Protein AF-A0A2W4IGY0-F1 (afdb_monomer_lite)

Secondary structure (DSSP, 8-state):
---TTEEEE--SS---TTS-EEEEE--TTTHHHHHHHHHHHHHHTT-EEEEE-SHHHHHHHTSTTS-TTTTT--EEEE--GGGHHHHHHHHHHH-SS-EEEEE-

Foldseek 3Di:
DDDPPKDKDALPDDQPPVDKKKFKFADPVCLVVVCVVVVVLCVVVVWIKMFRPDPVRLCVLCDPPDDPVSHRGGMMTRDDNVCVVVSVVVCVVVDDRIDMDMDD

Radius of gyration: 13.11 Å; ch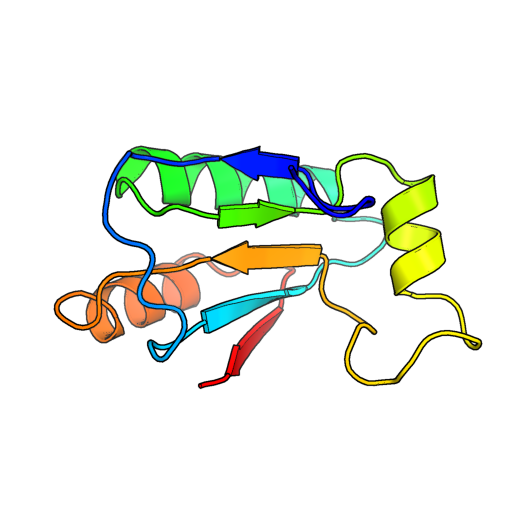ains: 1; bounding box: 34×24×32 Å

Sequence (104 aa):
MGKFPWTYIDFGEEKDISGWKIHISATLDNHIEVLKKVSKFAFENEISFKFASNLNNYVHLNSKNINRASSGKYIVMYPKQKVFDDIIEKLYFKRIGWSIYIVR

Structure (mmCIF, N/CA/C/O backbone):
data_AF-A0A2W4IGY0-F1
#
_entry.id   AF-A0A2W4IGY0-F1
#
loop_
_atom_site.group_PDB
_atom_site.id
_atom_site.type_symbol
_atom_site.label_atom_id
_atom_site.label_alt_id
_atom_site.label_comp_id
_atom_site.label_asym_id
_atom_site.label_entity_id
_atom_site.label_seq_id
_atom_site.pdbx_PDB_ins_code
_atom_site.Cartn_x
_atom_site.Cartn_y
_atom_site.Cartn_z
_atom_site.occupancy
_atom_site.B_iso_or_equiv
_atom_site.auth_seq_id
_atom_site.auth_comp_id
_atom_site.auth_asym_id
_atom_site.auth_atom_id
_atom_site.pdbx_PDB_model_num
ATOM 1 N N . MET A 1 1 ? 8.997 13.863 8.580 1.00 40.22 1 MET A N 1
ATOM 2 C CA . MET A 1 1 ? 10.120 13.777 7.614 1.00 40.22 1 MET A CA 1
ATOM 3 C C . MET A 1 1 ? 10.083 12.403 6.938 1.00 40.22 1 MET A C 1
ATOM 5 O O . MET A 1 1 ? 10.478 11.415 7.550 1.00 40.22 1 MET A O 1
ATOM 9 N N . GLY A 1 2 ? 9.508 12.283 5.738 1.00 49.28 2 GLY A N 1
ATOM 10 C CA . GLY A 1 2 ? 9.443 10.994 5.036 1.00 49.28 2 GLY A CA 1
ATOM 11 C C . GLY A 1 2 ? 10.837 10.581 4.569 1.00 49.28 2 GLY A C 1
ATOM 12 O O . GLY A 1 2 ? 11.432 11.280 3.756 1.00 49.28 2 GLY A O 1
ATOM 13 N N . LYS A 1 3 ? 11.384 9.473 5.089 1.00 55.00 3 LYS A N 1
ATOM 14 C CA . LYS A 1 3 ? 12.625 8.897 4.551 1.00 55.00 3 LYS A CA 1
ATOM 15 C C . LYS A 1 3 ? 12.354 8.495 3.098 1.00 55.00 3 LYS A C 1
ATOM 17 O O . LYS A 1 3 ? 11.580 7.564 2.852 1.00 55.00 3 LYS A O 1
ATOM 22 N N . PHE A 1 4 ? 12.951 9.232 2.163 1.00 56.41 4 PHE A N 1
ATOM 23 C CA . PHE A 1 4 ? 13.034 8.877 0.747 1.00 56.41 4 PHE A CA 1
ATOM 24 C C . PHE A 1 4 ? 13.364 7.375 0.628 1.00 56.41 4 PHE A C 1
ATOM 26 O O . PHE A 1 4 ? 14.217 6.898 1.382 1.00 56.41 4 PHE A O 1
ATOM 33 N N . PRO A 1 5 ? 12.672 6.592 -0.221 1.00 73.75 5 PRO A N 1
ATOM 34 C CA . PRO A 1 5 ? 11.863 7.005 -1.374 1.00 73.75 5 PRO A CA 1
ATOM 35 C C . PRO A 1 5 ? 10.331 7.036 -1.164 1.00 73.75 5 PRO A C 1
ATOM 37 O O . PRO A 1 5 ? 9.574 7.017 -2.137 1.00 73.75 5 PRO A O 1
ATOM 40 N N . TRP A 1 6 ? 9.848 7.018 0.080 1.00 81.81 6 TRP A N 1
ATOM 41 C CA . TRP A 1 6 ? 8.423 6.811 0.363 1.00 81.81 6 TRP A CA 1
ATOM 42 C C . TRP A 1 6 ? 7.606 8.106 0.356 1.00 81.81 6 TRP A C 1
ATOM 44 O O . TRP A 1 6 ? 7.909 9.037 1.105 1.00 81.81 6 TRP A O 1
ATOM 54 N N . THR A 1 7 ? 6.509 8.112 -0.401 1.00 88.56 7 THR A N 1
ATOM 55 C CA . THR A 1 7 ? 5.413 9.080 -0.247 1.00 88.56 7 THR A CA 1
ATOM 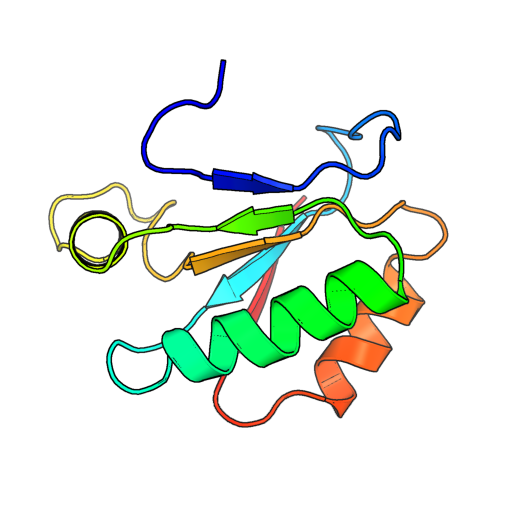56 C C . THR A 1 7 ? 4.396 8.528 0.741 1.00 88.56 7 THR A C 1
ATOM 58 O O . THR A 1 7 ? 4.071 7.343 0.691 1.00 88.56 7 THR A O 1
ATOM 61 N N . TYR A 1 8 ? 3.910 9.380 1.643 1.00 89.19 8 TYR A N 1
ATOM 62 C CA . TYR A 1 8 ? 2.981 9.019 2.711 1.00 89.19 8 TYR A CA 1
ATOM 63 C C . TYR A 1 8 ? 1.644 9.723 2.498 1.00 89.19 8 TYR A C 1
ATOM 65 O O . TYR A 1 8 ? 1.627 10.927 2.254 1.00 89.19 8 TYR A O 1
ATOM 73 N N . ILE A 1 9 ? 0.557 8.968 2.627 1.00 91.38 9 ILE A N 1
ATOM 74 C CA . ILE A 1 9 ? -0.806 9.482 2.758 1.00 91.38 9 ILE A CA 1
ATOM 75 C C . ILE A 1 9 ? -1.264 9.136 4.169 1.00 91.38 9 ILE A C 1
ATOM 77 O O . ILE A 1 9 ? -1.162 7.977 4.588 1.00 91.38 9 ILE A O 1
ATOM 81 N N . ASP A 1 10 ? -1.701 10.152 4.904 1.00 89.12 10 ASP A N 1
ATOM 82 C CA . ASP A 1 10 ? -2.075 10.027 6.304 1.00 89.12 10 ASP A CA 1
ATOM 83 C C . ASP A 1 10 ? -3.481 10.577 6.534 1.00 89.12 10 ASP A C 1
ATOM 85 O O . ASP A 1 10 ? -3.772 11.701 6.129 1.00 89.12 10 ASP A O 1
ATOM 89 N N . PHE A 1 11 ? -4.333 9.781 7.175 1.00 87.31 11 PHE A N 1
ATOM 90 C CA . PHE A 1 11 ? -5.692 10.159 7.569 1.00 87.31 11 PHE A CA 1
ATOM 91 C C . PHE A 1 11 ? -5.773 10.616 9.033 1.00 87.31 11 PHE A C 1
ATOM 93 O O . PHE A 1 11 ? -6.861 10.763 9.575 1.00 87.31 11 PHE A O 1
ATOM 100 N N . GLY A 1 12 ? -4.628 10.883 9.673 1.00 72.69 12 GLY A N 1
ATOM 101 C CA . GLY A 1 12 ? -4.578 11.576 10.963 1.00 72.69 12 GLY A CA 1
ATOM 102 C C . GLY A 1 12 ? -4.814 10.688 12.183 1.00 72.69 12 GLY A C 1
ATOM 103 O O . GLY A 1 12 ? -4.983 11.210 13.281 1.00 72.69 12 GLY A O 1
ATOM 104 N N . GLU A 1 13 ? -4.794 9.366 12.020 1.00 62.78 13 GLU A N 1
ATOM 105 C CA . GLU A 1 13 ? -4.835 8.448 13.155 1.00 62.78 13 GLU A CA 1
ATOM 106 C C . GLU A 1 13 ? -3.443 8.003 13.588 1.00 62.78 13 GLU A C 1
ATOM 108 O O . GLU A 1 13 ? -2.516 7.894 12.780 1.00 62.78 13 GLU A O 1
ATOM 113 N N . GLU A 1 14 ? -3.306 7.738 14.890 1.00 61.69 14 GLU A N 1
ATOM 114 C CA . GLU A 1 14 ? -2.060 7.280 15.483 1.00 61.69 14 GLU A CA 1
ATOM 115 C C . GLU A 1 14 ? -1.632 5.980 14.799 1.00 61.69 14 GLU A C 1
ATOM 117 O O . GLU A 1 14 ? -2.259 4.923 14.907 1.00 61.69 14 GLU A O 1
ATOM 122 N N . LYS A 1 15 ? -0.574 6.093 14.000 1.00 62.19 15 LYS A N 1
ATOM 123 C CA . LYS A 1 15 ? -0.042 4.994 13.215 1.00 62.19 15 LYS A CA 1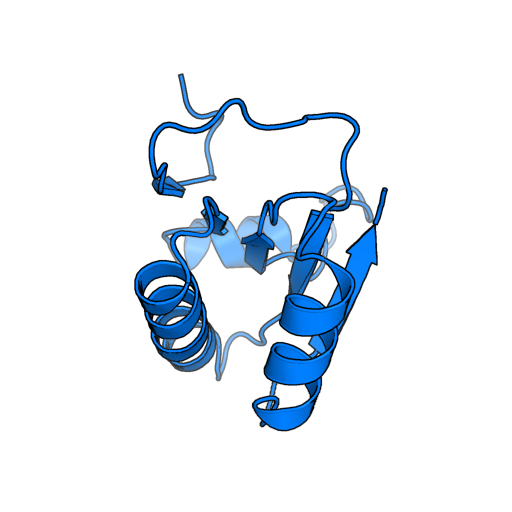
ATOM 124 C C . LYS A 1 15 ? 0.546 3.986 14.189 1.00 62.19 15 LYS A C 1
ATOM 126 O O . LYS A 1 15 ? 1.668 4.180 14.649 1.00 62.19 15 LYS A O 1
ATOM 131 N N . ASP A 1 16 ? -0.199 2.928 14.500 1.00 64.19 16 ASP A N 1
ATOM 132 C CA . ASP A 1 16 ? 0.303 1.858 15.357 1.00 64.19 16 ASP A CA 1
ATOM 133 C C . ASP A 1 16 ? 1.472 1.167 14.645 1.00 64.19 16 ASP A C 1
ATOM 135 O O . ASP A 1 16 ? 1.320 0.317 13.765 1.00 64.19 16 ASP A O 1
ATOM 139 N N . ILE A 1 17 ? 2.680 1.599 14.997 1.00 63.84 17 ILE A N 1
ATOM 140 C CA . ILE A 1 17 ? 3.930 1.148 14.389 1.00 63.84 17 ILE A CA 1
ATOM 141 C C . ILE A 1 17 ? 4.174 -0.340 14.711 1.00 63.84 17 ILE A C 1
ATOM 143 O O . ILE A 1 17 ? 4.879 -1.021 13.954 1.00 63.84 17 ILE A O 1
ATOM 147 N N . SER A 1 18 ? 3.562 -0.836 15.792 1.00 67.69 18 SER A N 1
ATOM 148 C CA . SER A 1 18 ? 3.537 -2.233 16.245 1.00 67.69 18 SER A CA 1
ATOM 149 C C . SER A 1 18 ? 2.361 -3.054 15.699 1.00 67.69 18 SER A C 1
ATOM 151 O O . SER A 1 18 ? 2.334 -4.274 15.883 1.00 67.69 18 SER A O 1
ATOM 153 N N . GLY A 1 19 ? 1.413 -2.410 15.018 1.00 75.56 19 GLY A N 1
ATOM 154 C CA . GLY A 1 19 ? 0.266 -3.053 14.392 1.00 75.56 19 GLY A CA 1
ATOM 155 C C . GLY A 1 19 ? 0.613 -3.766 13.084 1.00 75.56 19 GLY A C 1
ATOM 156 O O . GLY A 1 19 ? 1.704 -3.619 12.520 1.00 75.56 19 GLY A O 1
ATOM 157 N N . TRP A 1 20 ? -0.352 -4.536 12.577 1.00 83.94 20 TRP A N 1
ATOM 158 C CA . TRP A 1 20 ? -0.213 -5.241 11.306 1.00 83.94 20 TRP A CA 1
ATOM 159 C C . TRP A 1 20 ? -0.006 -4.283 10.130 1.00 83.94 20 TRP A C 1
ATOM 161 O O . TRP A 1 20 ? -0.681 -3.264 9.981 1.00 83.94 20 TRP A O 1
ATOM 171 N N . LYS A 1 21 ? 0.907 -4.664 9.240 1.00 87.81 21 LYS A N 1
ATOM 172 C CA . LYS A 1 21 ? 1.231 -3.960 8.001 1.00 87.81 21 LYS A CA 1
ATOM 173 C C . LYS A 1 21 ? 0.867 -4.845 6.823 1.00 87.81 21 LYS A C 1
ATOM 175 O O . LYS A 1 21 ? 1.248 -6.016 6.757 1.00 87.81 21 LYS A O 1
ATOM 180 N N . ILE A 1 22 ? 0.173 -4.259 5.856 1.00 90.00 22 ILE A N 1
ATOM 181 C CA . ILE A 1 22 ? -0.170 -4.947 4.613 1.00 90.00 22 ILE A CA 1
ATOM 182 C C . ILE A 1 22 ? 0.789 -4.464 3.538 1.00 90.00 22 ILE A C 1
ATOM 184 O O . ILE A 1 22 ? 0.770 -3.295 3.152 1.00 90.00 22 ILE A O 1
ATOM 188 N N . HIS A 1 23 ? 1.639 -5.361 3.057 1.00 88.81 23 HIS A N 1
ATOM 189 C CA . HIS A 1 23 ? 2.520 -5.113 1.929 1.00 88.81 23 HIS A CA 1
ATOM 190 C C . HIS A 1 23 ? 1.825 -5.522 0.640 1.00 88.81 23 HIS A C 1
ATOM 192 O O . HIS A 1 23 ? 1.373 -6.658 0.495 1.00 88.81 23 HIS A O 1
ATOM 198 N N . ILE A 1 24 ? 1.789 -4.603 -0.315 1.00 88.00 24 ILE A N 1
ATOM 199 C CA . ILE A 1 24 ? 1.277 -4.866 -1.652 1.00 88.00 24 ILE A CA 1
ATOM 200 C C . ILE A 1 24 ? 2.435 -4.742 -2.631 1.00 88.00 24 ILE A C 1
ATOM 202 O O . ILE A 1 24 ? 3.199 -3.767 -2.628 1.00 88.00 24 ILE A O 1
ATOM 206 N N . SER A 1 25 ? 2.563 -5.780 -3.444 1.00 84.00 25 SER A N 1
ATOM 207 C CA . SER A 1 25 ? 3.547 -5.878 -4.512 1.00 84.00 25 SER A CA 1
ATOM 208 C C . SER A 1 25 ? 2.909 -5.583 -5.862 1.00 84.00 25 SER A C 1
ATOM 210 O O . SER A 1 25 ? 1.706 -5.743 -6.054 1.00 84.00 25 SER A O 1
ATOM 212 N N . ALA A 1 26 ? 3.741 -5.150 -6.794 1.00 80.81 26 ALA A N 1
ATOM 213 C CA . ALA A 1 26 ? 3.395 -4.936 -8.189 1.00 80.81 26 ALA A CA 1
ATOM 214 C C . ALA A 1 26 ? 4.560 -5.421 -9.053 1.00 80.81 26 ALA A C 1
ATOM 216 O O . ALA A 1 26 ? 5.659 -5.612 -8.524 1.00 80.81 26 ALA A O 1
ATOM 217 N N . THR A 1 27 ? 4.33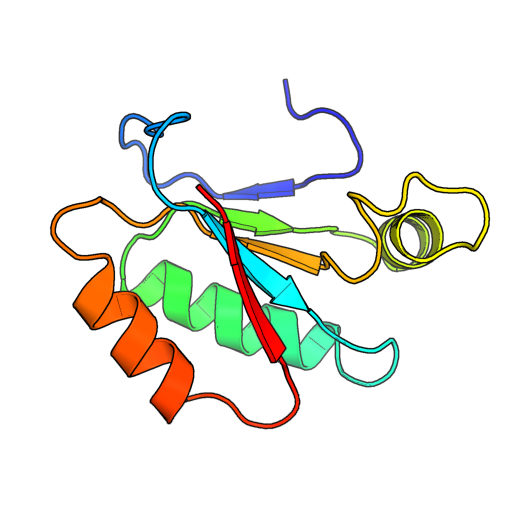7 -5.575 -10.353 1.00 78.50 27 THR A N 1
ATOM 218 C CA . THR A 1 27 ? 5.375 -5.680 -11.386 1.00 78.50 27 THR A CA 1
ATOM 219 C C . THR A 1 27 ? 5.596 -4.315 -12.047 1.00 78.50 27 THR A C 1
ATOM 221 O O . THR A 1 27 ? 4.790 -3.395 -11.884 1.00 78.50 27 THR A O 1
ATOM 224 N N . LEU A 1 28 ? 6.669 -4.173 -12.835 1.00 76.19 28 LEU A N 1
ATOM 225 C CA . LEU A 1 28 ? 6.885 -2.972 -13.656 1.00 76.19 28 LEU A CA 1
ATOM 226 C C . LEU A 1 28 ? 5.729 -2.723 -14.632 1.00 76.19 28 LEU A C 1
ATOM 228 O O . LEU A 1 28 ? 5.391 -1.572 -14.880 1.00 76.19 28 LEU A O 1
ATOM 232 N N . ASP A 1 29 ? 5.076 -3.771 -15.122 1.00 79.38 29 ASP A N 1
ATOM 233 C CA . ASP A 1 29 ? 4.009 -3.626 -16.114 1.00 79.38 29 ASP A CA 1
ATOM 234 C C . ASP A 1 29 ? 2.699 -3.127 -15.494 1.00 79.38 29 ASP A C 1
ATOM 236 O O . ASP A 1 29 ? 1.928 -2.433 -16.151 1.00 79.38 29 ASP A O 1
ATOM 240 N N . ASN A 1 30 ? 2.446 -3.439 -14.216 1.00 82.31 30 ASN A N 1
ATOM 241 C CA . ASN A 1 30 ? 1.156 -3.156 -13.582 1.00 82.31 30 ASN A CA 1
ATOM 242 C C . ASN A 1 30 ? 1.201 -2.163 -12.413 1.00 82.31 30 ASN A C 1
ATOM 244 O O . ASN A 1 30 ? 0.143 -1.803 -11.899 1.00 82.31 30 ASN A O 1
ATOM 248 N N . HIS A 1 31 ? 2.374 -1.669 -12.000 1.00 82.56 31 HIS A N 1
ATOM 249 C CA . HIS A 1 31 ? 2.514 -0.788 -10.831 1.00 82.56 31 HIS A CA 1
ATOM 250 C C . HIS A 1 31 ? 1.577 0.431 -10.836 1.00 82.56 31 HIS A C 1
ATOM 252 O O . HIS A 1 31 ? 0.982 0.743 -9.808 1.00 82.56 31 HIS A O 1
ATOM 258 N N . ILE A 1 32 ? 1.360 1.087 -11.980 1.00 85.88 32 ILE A N 1
ATOM 259 C CA . ILE A 1 32 ? 0.441 2.238 -12.067 1.00 85.88 32 ILE A CA 1
ATOM 260 C C . ILE A 1 32 ? -1.003 1.815 -11.773 1.00 85.88 32 ILE A C 1
ATOM 262 O O . ILE A 1 32 ? -1.713 2.491 -11.025 1.00 85.88 32 ILE A O 1
ATOM 266 N N . GLU A 1 33 ? -1.451 0.701 -12.352 1.00 87.81 33 GLU A N 1
ATOM 267 C CA . GLU A 1 33 ? -2.787 0.158 -12.103 1.00 87.81 33 GLU A CA 1
ATOM 268 C C . GLU A 1 33 ? -2.930 -0.291 -10.645 1.00 87.81 33 GLU A C 1
ATOM 270 O O . GLU A 1 33 ? -3.952 -0.009 -10.007 1.00 87.81 33 GLU A O 1
ATOM 275 N N . VAL A 1 34 ? -1.874 -0.910 -10.100 1.00 88.38 34 VAL A N 1
ATOM 276 C CA . VAL A 1 34 ? -1.814 -1.317 -8.699 1.00 88.38 34 VAL A CA 1
ATOM 277 C C . VAL A 1 34 ? -2.028 -0.114 -7.788 1.00 88.38 34 VAL A C 1
ATOM 279 O O . VAL A 1 34 ? -2.930 -0.115 -6.949 1.00 88.38 34 VAL A O 1
ATOM 282 N N . LEU A 1 35 ? -1.256 0.954 -8.000 1.00 89.94 35 LEU A N 1
ATOM 283 C CA . LEU A 1 35 ? -1.355 2.174 -7.207 1.00 89.94 35 LEU A CA 1
ATOM 284 C C . LEU A 1 35 ? -2.745 2.793 -7.288 1.00 89.94 35 LEU A C 1
ATOM 286 O O . LEU A 1 35 ? -3.298 3.152 -6.252 1.00 89.94 35 LEU A O 1
ATOM 290 N N . LYS A 1 36 ? -3.336 2.887 -8.484 1.00 91.69 36 LYS A N 1
ATOM 291 C CA . LYS A 1 36 ? -4.678 3.463 -8.672 1.00 91.69 36 LYS A CA 1
ATOM 292 C C . LYS A 1 36 ? -5.738 2.721 -7.863 1.00 91.69 36 LYS A C 1
ATOM 294 O O . LYS A 1 36 ? -6.491 3.347 -7.122 1.00 91.69 36 LYS A O 1
ATOM 299 N N . LYS A 1 37 ? -5.803 1.394 -7.974 1.00 92.25 37 LYS A N 1
ATOM 300 C CA . LYS A 1 37 ? -6.839 0.620 -7.274 1.00 92.25 37 LYS A CA 1
ATOM 301 C C . LYS A 1 37 ? -6.584 0.569 -5.760 1.00 92.25 37 LYS A C 1
ATOM 303 O O . LYS A 1 37 ? -7.536 0.697 -4.996 1.00 92.25 37 LYS A O 1
ATOM 308 N N . VAL A 1 38 ? -5.328 0.419 -5.320 1.00 91.62 38 VAL A N 1
ATOM 309 C CA . VAL A 1 38 ? -4.984 0.384 -3.885 1.00 91.62 38 VAL A CA 1
ATOM 310 C C . VAL A 1 38 ? -5.211 1.736 -3.225 1.00 91.62 38 VAL A C 1
ATOM 312 O O . VAL A 1 38 ? -5.806 1.784 -2.155 1.00 91.62 38 VAL A O 1
ATOM 315 N N . SER A 1 39 ? -4.781 2.834 -3.854 1.00 93.25 39 SER A N 1
ATOM 316 C CA . SER A 1 39 ? -5.024 4.177 -3.318 1.00 93.25 39 SER A CA 1
ATOM 317 C C . SER A 1 39 ? -6.517 4.460 -3.216 1.00 93.25 39 SER A C 1
ATOM 319 O O . SER A 1 39 ? -6.964 4.862 -2.150 1.00 93.25 39 SER A O 1
ATOM 321 N N . LYS A 1 40 ? -7.308 4.160 -4.258 1.00 94.44 40 LYS A N 1
ATOM 322 C CA . LYS A 1 40 ? -8.773 4.283 -4.212 1.00 94.44 40 LYS A CA 1
ATOM 323 C C . LYS A 1 40 ? -9.370 3.509 -3.035 1.00 94.44 40 LYS A C 1
ATOM 325 O O . LYS A 1 40 ? -10.122 4.081 -2.257 1.00 94.44 40 LYS A O 1
ATOM 330 N N . PHE A 1 41 ? -8.988 2.243 -2.870 1.00 93.50 41 PHE A N 1
ATOM 331 C CA . PHE A 1 41 ? -9.443 1.428 -1.746 1.00 93.50 41 PHE A CA 1
ATOM 332 C C . PHE A 1 41 ? -9.036 2.025 -0.387 1.00 93.50 41 PHE A C 1
ATOM 334 O O . PHE A 1 41 ? -9.844 2.060 0.537 1.00 93.50 41 PHE A O 1
ATOM 341 N N . ALA A 1 42 ? -7.802 2.517 -0.263 1.00 93.31 42 ALA A N 1
ATOM 342 C CA . ALA A 1 42 ? -7.313 3.145 0.958 1.00 93.31 42 ALA A CA 1
ATOM 343 C C . ALA A 1 42 ? -8.055 4.452 1.279 1.00 93.31 42 ALA A C 1
ATOM 345 O O . ALA A 1 42 ? -8.360 4.683 2.443 1.00 93.31 42 ALA A O 1
ATOM 346 N N . PHE A 1 43 ? -8.395 5.264 0.272 1.00 94.25 43 PHE A N 1
ATOM 347 C CA . PHE A 1 43 ? -9.225 6.462 0.439 1.00 94.25 43 PHE A CA 1
ATOM 348 C C . PHE A 1 43 ? -10.647 6.116 0.888 1.00 94.25 43 PHE A C 1
ATOM 350 O O . PHE A 1 43 ? -11.142 6.718 1.831 1.00 94.25 43 PHE A O 1
ATOM 357 N N . GLU A 1 44 ? -11.282 5.118 0.268 1.00 93.69 44 GLU A N 1
ATOM 358 C CA . GLU A 1 44 ? -12.645 4.680 0.616 1.00 93.69 44 GLU A CA 1
ATOM 359 C C . GLU A 1 44 ? -12.762 4.121 2.045 1.00 93.69 44 GLU A C 1
ATOM 361 O O . GLU A 1 44 ? -13.855 4.106 2.603 1.00 93.69 44 GLU A O 1
ATOM 366 N N . ASN A 1 45 ? -11.657 3.645 2.629 1.00 91.69 45 ASN A N 1
ATOM 367 C CA . ASN A 1 45 ? -11.629 3.032 3.962 1.00 91.69 45 ASN A CA 1
ATOM 368 C C . ASN A 1 45 ? -10.789 3.835 4.979 1.00 91.69 45 ASN A C 1
ATOM 370 O O . ASN A 1 45 ? -10.534 3.330 6.072 1.00 91.69 45 ASN A O 1
ATOM 374 N N . GLU A 1 46 ? -10.332 5.041 4.617 1.00 91.88 46 GLU A N 1
ATOM 375 C CA . GLU A 1 46 ? -9.497 5.928 5.451 1.00 91.88 46 GLU A CA 1
ATOM 376 C C . GLU A 1 46 ? -8.258 5.233 6.050 1.00 91.88 46 GLU A C 1
ATOM 378 O O . GLU A 1 46 ? -7.938 5.347 7.236 1.00 91.88 46 GLU A O 1
ATOM 383 N N . ILE A 1 47 ? -7.546 4.464 5.224 1.00 91.69 47 ILE A N 1
ATOM 384 C CA . ILE A 1 47 ? -6.370 3.699 5.652 1.00 91.69 47 ILE A CA 1
ATOM 385 C C . ILE A 1 47 ? -5.105 4.459 5.281 1.00 91.69 47 ILE A C 1
ATOM 387 O O . ILE A 1 47 ? -4.786 4.586 4.099 1.00 91.69 47 ILE A O 1
ATOM 391 N N . SER A 1 48 ? -4.322 4.888 6.272 1.00 92.06 48 SER A N 1
ATOM 392 C CA . SER A 1 48 ? -3.012 5.494 6.016 1.00 92.06 48 SER A CA 1
ATOM 393 C C . SER A 1 48 ? -2.094 4.497 5.300 1.00 92.06 48 SER A C 1
ATOM 395 O O . SER A 1 48 ? -2.022 3.313 5.643 1.00 92.06 48 SER A O 1
ATOM 397 N N . PHE A 1 49 ? -1.345 4.964 4.303 1.00 92.06 49 PHE A N 1
ATOM 398 C CA . PHE A 1 49 ? -0.449 4.117 3.514 1.00 92.06 49 PHE A CA 1
ATOM 399 C C . PHE A 1 49 ? 0.777 4.885 3.028 1.00 92.06 49 PHE A C 1
ATOM 401 O O . PHE A 1 49 ? 0.848 6.113 3.078 1.00 92.06 49 PHE A O 1
ATOM 408 N N . LYS A 1 50 ? 1.794 4.149 2.586 1.00 90.06 50 LYS A N 1
ATOM 409 C CA . LYS A 1 50 ? 2.953 4.711 1.892 1.00 90.06 50 LYS A CA 1
ATOM 410 C C . LYS A 1 50 ? 3.261 3.926 0.633 1.00 90.06 50 LYS A C 1
ATOM 412 O O . LYS A 1 50 ? 3.023 2.721 0.589 1.00 90.06 50 LYS A O 1
ATOM 417 N N . PHE A 1 51 ? 3.830 4.587 -0.361 1.00 89.62 51 PHE A N 1
ATOM 418 C CA . PHE A 1 51 ? 4.172 3.969 -1.639 1.00 89.62 51 PHE A CA 1
ATOM 419 C C . PHE A 1 51 ? 5.437 4.582 -2.242 1.00 89.62 51 PHE A C 1
ATOM 421 O O . PHE A 1 51 ? 5.853 5.680 -1.862 1.00 89.62 51 PHE A O 1
ATOM 428 N N . ALA A 1 52 ? 6.060 3.863 -3.174 1.00 85.69 52 ALA A N 1
ATOM 429 C CA . ALA A 1 52 ? 7.159 4.394 -3.975 1.00 85.69 52 ALA A CA 1
ATOM 430 C C . ALA A 1 52 ? 6.597 5.255 -5.120 1.00 85.69 52 ALA A C 1
ATOM 432 O O . ALA A 1 52 ? 5.951 4.743 -6.031 1.00 85.69 52 ALA A O 1
ATOM 433 N N . SER A 1 53 ? 6.827 6.567 -5.075 1.00 75.88 53 SER A N 1
ATOM 434 C CA . SER A 1 53 ? 6.175 7.547 -5.963 1.00 75.88 53 SER A CA 1
ATOM 435 C C . SER A 1 53 ? 6.842 7.771 -7.322 1.00 75.88 53 SER A C 1
ATOM 437 O O . SER A 1 53 ? 6.315 8.520 -8.138 1.00 75.88 53 SER A O 1
ATOM 439 N N . ASN A 1 54 ? 7.978 7.127 -7.597 1.00 72.06 54 ASN A N 1
ATOM 440 C CA . ASN A 1 54 ? 8.660 7.214 -8.888 1.00 72.06 54 ASN A CA 1
ATOM 441 C C . ASN A 1 54 ? 9.106 5.817 -9.342 1.00 72.06 54 ASN A C 1
ATOM 443 O O . ASN A 1 54 ? 9.520 4.998 -8.520 1.00 72.06 54 ASN A O 1
ATOM 447 N N . LEU A 1 55 ? 9.065 5.561 -10.650 1.00 66.75 55 LEU A N 1
ATOM 448 C CA . LEU A 1 55 ? 9.618 4.366 -11.276 1.00 66.75 55 LEU A CA 1
ATOM 449 C C . LEU A 1 55 ? 11.081 4.141 -10.880 1.00 66.75 55 LEU A C 1
ATOM 451 O O . LEU A 1 55 ? 11.430 3.027 -10.517 1.00 66.75 55 LEU A O 1
ATOM 455 N N . ASN A 1 56 ? 11.912 5.187 -10.831 1.00 68.81 56 ASN A N 1
ATOM 456 C CA . ASN A 1 56 ? 13.305 5.070 -10.377 1.00 68.81 56 ASN A CA 1
ATOM 457 C C . ASN A 1 56 ? 13.400 4.586 -8.924 1.00 68.81 56 ASN A C 1
ATOM 459 O O . ASN A 1 56 ? 14.260 3.774 -8.593 1.00 68.81 56 ASN A O 1
ATOM 463 N N . ASN A 1 57 ? 12.475 5.023 -8.068 1.00 68.06 57 ASN A N 1
ATOM 464 C CA . ASN A 1 57 ? 12.392 4.582 -6.678 1.00 68.06 57 ASN A CA 1
ATOM 465 C C . ASN A 1 57 ? 11.932 3.124 -6.576 1.00 68.06 57 ASN A C 1
ATOM 467 O O . ASN A 1 57 ? 12.462 2.359 -5.774 1.00 68.06 57 ASN A O 1
ATOM 471 N N . TYR A 1 58 ? 10.962 2.730 -7.397 1.00 65.56 58 TYR A N 1
ATOM 472 C CA . TYR A 1 58 ? 10.473 1.358 -7.462 1.00 65.56 58 TYR A CA 1
ATOM 473 C C . TYR A 1 58 ? 11.518 0.396 -8.056 1.00 65.56 58 TYR A C 1
ATOM 475 O O . TYR A 1 58 ? 11.742 -0.680 -7.504 1.00 65.56 58 TYR A O 1
ATOM 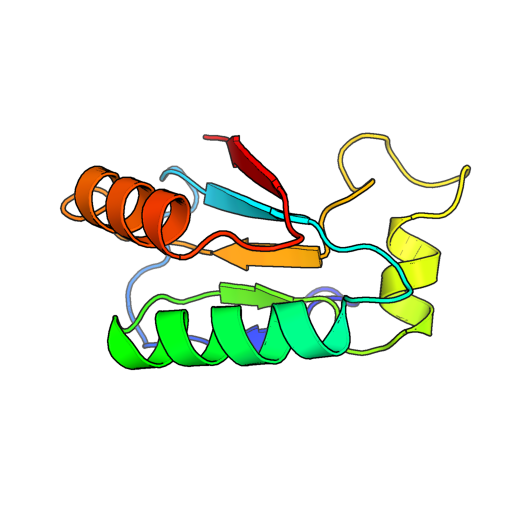483 N N . VAL A 1 59 ? 12.219 0.793 -9.121 1.00 66.44 59 VAL A N 1
ATOM 484 C CA . VAL A 1 59 ? 13.352 0.058 -9.704 1.00 66.44 59 VAL A CA 1
ATOM 485 C C . VAL A 1 59 ? 14.487 -0.055 -8.690 1.00 66.44 59 VAL A C 1
ATOM 487 O O . VAL A 1 59 ? 15.035 -1.140 -8.518 1.00 66.44 59 VAL A O 1
ATOM 490 N N . HIS A 1 60 ? 14.795 1.020 -7.956 1.00 67.06 60 HIS A N 1
ATOM 491 C CA . HIS A 1 60 ? 15.775 0.992 -6.871 1.00 67.06 60 HIS A CA 1
ATOM 492 C C . HIS A 1 60 ? 15.396 -0.060 -5.817 1.00 67.06 60 HIS A C 1
ATOM 494 O O . HIS A 1 60 ? 16.196 -0.963 -5.569 1.00 67.06 60 HIS A O 1
ATOM 500 N N . LEU A 1 61 ? 14.158 -0.025 -5.297 1.00 64.06 61 LEU A N 1
ATOM 501 C CA . LEU A 1 61 ? 13.619 -0.985 -4.315 1.00 64.06 61 LEU A CA 1
ATOM 502 C C . LEU A 1 61 ? 13.627 -2.450 -4.792 1.00 64.06 61 LEU A C 1
ATOM 504 O O . LEU A 1 61 ? 13.680 -3.351 -3.955 1.00 64.06 61 LEU A O 1
ATOM 508 N N . ASN A 1 62 ? 13.604 -2.691 -6.106 1.00 61.62 62 ASN A N 1
ATOM 509 C CA . ASN A 1 62 ? 13.625 -4.027 -6.713 1.00 61.62 62 ASN A CA 1
ATOM 510 C C . ASN A 1 62 ? 14.980 -4.422 -7.327 1.00 61.62 62 ASN A C 1
ATOM 512 O O . ASN A 1 62 ? 15.093 -5.486 -7.935 1.00 61.62 62 ASN A O 1
ATOM 516 N N . SER A 1 63 ? 16.019 -3.599 -7.175 1.00 62.69 63 SER A N 1
ATOM 517 C CA . SER A 1 63 ? 17.355 -3.920 -7.678 1.00 62.69 63 SER A CA 1
ATOM 518 C C . SER A 1 63 ? 18.028 -5.016 -6.837 1.00 62.69 63 SER A C 1
ATOM 520 O O . SER A 1 63 ? 17.835 -5.101 -5.624 1.00 62.69 63 SER A O 1
ATOM 522 N N . LYS A 1 64 ? 18.866 -5.849 -7.476 1.00 53.78 64 LYS A N 1
ATOM 523 C CA . LYS A 1 64 ? 19.577 -6.984 -6.842 1.00 53.78 64 LYS A CA 1
ATOM 524 C C . LYS A 1 64 ? 20.458 -6.596 -5.639 1.00 53.78 64 LYS A C 1
ATOM 526 O O . LYS A 1 64 ? 20.829 -7.469 -4.863 1.00 53.78 64 LYS A O 1
ATOM 531 N N . ASN A 1 65 ? 20.776 -5.309 -5.485 1.00 52.81 65 ASN A N 1
ATOM 532 C CA . ASN A 1 65 ? 21.690 -4.779 -4.471 1.00 52.81 65 ASN A CA 1
ATOM 533 C C . ASN A 1 65 ? 20.983 -4.212 -3.227 1.00 52.81 65 ASN A C 1
ATOM 535 O O . ASN A 1 65 ? 21.648 -3.660 -2.352 1.00 52.81 65 ASN A O 1
ATOM 539 N N . ILE A 1 66 ? 19.654 -4.329 -3.122 1.00 48.00 66 ILE A N 1
ATOM 540 C CA . ILE A 1 66 ? 18.906 -3.895 -1.938 1.00 48.00 66 ILE A CA 1
ATOM 541 C C . ILE A 1 66 ? 18.581 -5.072 -1.017 1.00 48.00 66 ILE A C 1
ATOM 543 O O . ILE A 1 66 ? 18.326 -6.193 -1.454 1.00 48.00 66 ILE A O 1
ATOM 547 N N . ASN A 1 67 ? 18.585 -4.788 0.291 1.00 48.53 67 ASN A N 1
ATOM 548 C CA . ASN A 1 67 ? 18.168 -5.698 1.352 1.00 48.53 67 ASN A CA 1
ATOM 549 C C . ASN A 1 67 ? 16.880 -6.440 0.945 1.00 48.53 67 ASN A C 1
ATOM 551 O O . ASN A 1 67 ? 15.880 -5.808 0.601 1.00 48.53 67 ASN A O 1
ATOM 555 N N . ARG A 1 68 ? 16.890 -7.777 1.023 1.00 50.66 68 ARG A N 1
ATOM 556 C CA . ARG A 1 68 ? 15.740 -8.651 0.717 1.00 50.66 68 ARG A CA 1
ATOM 557 C C . ARG A 1 68 ? 14.452 -8.214 1.428 1.00 50.66 68 ARG A C 1
ATOM 559 O O . ARG A 1 68 ? 13.364 -8.455 0.920 1.00 50.66 68 ARG A O 1
ATOM 566 N N . ALA A 1 69 ? 14.569 -7.500 2.550 1.00 48.41 69 ALA A N 1
ATOM 567 C CA . ALA A 1 69 ? 13.461 -6.870 3.256 1.00 48.41 69 ALA A CA 1
ATOM 568 C C . ALA A 1 69 ? 12.734 -5.749 2.479 1.00 48.41 69 ALA A C 1
ATOM 570 O O . ALA A 1 69 ? 11.689 -5.314 2.949 1.00 48.41 69 ALA A O 1
ATOM 571 N N . SER A 1 70 ? 13.221 -5.275 1.332 1.00 49.00 70 SER A N 1
ATOM 572 C CA . SER A 1 70 ? 12.576 -4.223 0.522 1.00 49.00 70 SER A CA 1
ATOM 573 C C . SER A 1 70 ? 12.125 -4.701 -0.864 1.00 49.00 70 SER A C 1
ATOM 575 O O . SER A 1 70 ? 11.313 -4.027 -1.494 1.00 49.00 70 SER A O 1
ATOM 577 N N . SER A 1 71 ? 12.607 -5.864 -1.314 1.00 48.25 71 SER A N 1
ATOM 578 C CA . SER A 1 71 ? 12.265 -6.443 -2.617 1.00 48.25 71 SER A CA 1
ATOM 579 C C . SER A 1 71 ? 10.761 -6.738 -2.703 1.00 48.25 71 SER A C 1
ATOM 581 O O . SER A 1 71 ? 10.175 -7.289 -1.768 1.00 48.25 71 SER A O 1
ATOM 583 N N . GLY A 1 72 ? 10.117 -6.313 -3.793 1.00 57.78 72 GLY A N 1
ATOM 584 C CA . GLY A 1 72 ? 8.689 -6.521 -4.047 1.00 57.78 72 GLY A CA 1
ATOM 585 C C . GLY A 1 72 ? 7.731 -5.599 -3.282 1.00 57.78 72 GLY A C 1
ATOM 586 O O . GLY A 1 72 ? 6.522 -5.709 -3.464 1.00 57.78 72 GLY A O 1
ATOM 587 N N . LYS A 1 73 ? 8.214 -4.676 -2.439 1.00 70.62 73 LYS A N 1
ATOM 588 C CA . LYS A 1 73 ? 7.349 -3.796 -1.627 1.00 70.62 73 LYS A CA 1
ATOM 589 C C . LYS A 1 73 ? 7.072 -2.493 -2.364 1.00 70.62 73 LYS A C 1
ATOM 591 O O . LYS A 1 73 ? 7.892 -1.579 -2.338 1.00 70.62 73 LYS A O 1
ATOM 596 N N . TYR A 1 74 ? 5.907 -2.402 -3.000 1.00 82.62 74 TYR A N 1
ATOM 597 C CA . TYR A 1 74 ? 5.493 -1.197 -3.717 1.00 82.62 74 TYR A CA 1
ATOM 598 C C . TYR A 1 74 ? 4.661 -0.258 -2.839 1.00 82.62 74 TYR A C 1
ATOM 600 O O . TYR A 1 74 ? 4.910 0.949 -2.809 1.00 82.62 74 TYR A O 1
ATOM 608 N N . ILE A 1 75 ? 3.712 -0.824 -2.088 1.00 89.06 75 ILE A N 1
ATOM 609 C CA . ILE A 1 75 ? 2.799 -0.099 -1.198 1.00 89.06 75 ILE A CA 1
ATOM 610 C C . ILE A 1 75 ? 2.782 -0.790 0.168 1.00 89.06 75 ILE A C 1
ATOM 612 O O . ILE A 1 75 ? 2.870 -2.016 0.259 1.00 89.06 75 ILE A O 1
ATOM 616 N N . VAL A 1 76 ? 2.683 -0.004 1.239 1.00 90.38 76 VAL A N 1
ATOM 617 C CA . VAL A 1 76 ? 2.476 -0.495 2.605 1.00 90.38 76 VAL A CA 1
ATOM 618 C C . VAL A 1 76 ? 1.288 0.233 3.214 1.00 90.38 76 VAL A C 1
ATOM 620 O O . VAL A 1 76 ? 1.330 1.457 3.340 1.00 90.38 76 VAL A O 1
ATOM 623 N N . MET A 1 77 ? 0.254 -0.512 3.595 1.00 91.50 77 MET A N 1
ATOM 624 C CA . MET A 1 77 ? -0.935 0.007 4.275 1.00 91.50 77 MET A CA 1
ATOM 625 C C . MET A 1 77 ? -0.869 -0.268 5.777 1.00 91.50 77 MET A C 1
ATOM 627 O O . MET A 1 77 ? -0.306 -1.281 6.204 1.00 91.50 77 MET A O 1
ATOM 631 N N . TYR A 1 78 ? -1.469 0.631 6.552 1.00 91.12 78 TYR A N 1
ATOM 632 C CA . TYR A 1 78 ? -1.491 0.619 8.014 1.00 91.12 78 TYR A CA 1
ATOM 633 C C . TYR A 1 78 ? -2.947 0.611 8.509 1.00 91.12 78 TYR A C 1
ATOM 635 O O . TYR A 1 78 ? -3.444 1.640 8.967 1.00 91.12 78 TYR A O 1
ATOM 643 N N . PRO A 1 79 ? -3.677 -0.504 8.339 1.00 90.12 79 PRO A N 1
ATOM 644 C CA . PRO A 1 79 ? -5.036 -0.626 8.858 1.00 90.12 79 PRO A CA 1
ATOM 645 C C . PRO A 1 79 ? -5.045 -0.625 10.392 1.00 90.12 79 PRO A C 1
ATOM 647 O O . PRO A 1 79 ? -4.093 -1.058 11.040 1.00 90.12 79 PRO A O 1
ATOM 650 N N . LYS A 1 80 ? -6.165 -0.205 10.982 1.00 87.69 80 LYS A N 1
ATOM 651 C CA . LYS A 1 80 ? -6.377 -0.311 12.432 1.00 87.69 80 LYS A CA 1
ATOM 652 C C . LYS A 1 80 ? -6.552 -1.780 12.804 1.00 87.69 80 LYS A C 1
ATOM 654 O O . LYS A 1 80 ? -7.240 -2.512 12.093 1.00 87.69 80 LYS A O 1
ATOM 659 N N . GLN A 1 81 ? -6.042 -2.183 13.967 1.00 86.31 81 GLN A N 1
ATOM 660 C CA . GLN A 1 81 ? -6.158 -3.563 14.456 1.00 86.31 81 GLN A CA 1
ATOM 661 C C . GLN A 1 81 ? -7.607 -4.079 14.440 1.00 86.31 81 GLN A C 1
ATOM 663 O O . GLN A 1 81 ? -7.851 -5.209 14.032 1.00 86.31 81 GLN A O 1
ATOM 668 N N . LYS A 1 82 ? -8.568 -3.228 14.827 1.00 88.81 82 LYS A N 1
ATOM 669 C CA . LYS A 1 82 ? -9.999 -3.566 14.901 1.00 88.81 82 LYS A CA 1
ATOM 670 C C . LYS A 1 82 ? -10.672 -3.860 13.553 1.00 88.81 82 LYS A C 1
ATOM 672 O O . LYS A 1 82 ? -11.731 -4.470 13.547 1.00 88.81 82 LYS A O 1
ATOM 677 N N . VAL A 1 83 ? -10.103 -3.394 12.438 1.00 88.44 83 VAL A N 1
ATOM 678 C CA . VAL A 1 83 ? -10.645 -3.626 11.082 1.00 88.44 83 VAL A CA 1
ATOM 679 C C . VAL A 1 83 ? -9.718 -4.485 10.226 1.00 88.44 83 VAL A C 1
ATOM 681 O O . VAL A 1 83 ? -9.991 -4.684 9.049 1.00 88.44 83 VAL A O 1
ATOM 684 N N . PHE A 1 84 ? -8.605 -4.971 10.783 1.00 89.44 84 PHE A N 1
ATOM 685 C CA . PHE A 1 84 ? -7.558 -5.636 10.014 1.00 89.44 84 PHE A CA 1
ATOM 686 C C . PHE A 1 84 ? -8.094 -6.807 9.180 1.00 89.44 84 PHE A C 1
ATOM 688 O O . PHE A 1 84 ? -7.832 -6.861 7.979 1.00 89.44 84 PHE A O 1
ATOM 695 N N . ASP A 1 85 ? -8.884 -7.687 9.795 1.00 89.38 85 ASP A N 1
ATOM 696 C CA . ASP A 1 85 ? -9.398 -8.892 9.138 1.00 89.38 85 ASP A CA 1
ATOM 697 C C . ASP A 1 85 ? -10.370 -8.557 7.993 1.00 89.38 85 ASP A C 1
ATOM 699 O O . ASP A 1 85 ? -10.214 -9.074 6.889 1.00 89.38 85 ASP A O 1
ATOM 703 N N . ASP A 1 86 ? -11.288 -7.606 8.208 1.00 91.69 86 ASP A N 1
ATOM 704 C CA . ASP A 1 86 ? -12.216 -7.105 7.178 1.00 91.69 86 ASP A CA 1
ATOM 705 C C . ASP A 1 86 ? -11.467 -6.461 5.998 1.00 91.69 86 ASP A C 1
ATOM 707 O O . ASP A 1 86 ? -11.776 -6.701 4.828 1.00 91.69 86 ASP A O 1
ATOM 711 N N . ILE A 1 87 ? -10.418 -5.683 6.282 1.00 91.69 87 ILE A N 1
ATOM 712 C CA . ILE A 1 87 ? -9.581 -5.081 5.240 1.00 91.69 87 ILE A CA 1
ATOM 713 C C . ILE A 1 87 ? -8.845 -6.147 4.430 1.00 91.69 87 ILE A C 1
ATOM 715 O O . ILE A 1 87 ? -8.772 -6.042 3.201 1.00 91.69 87 ILE A O 1
ATOM 719 N N . ILE A 1 88 ? -8.304 -7.168 5.091 1.00 90.19 88 ILE A N 1
ATOM 720 C CA . ILE A 1 88 ? -7.626 -8.274 4.418 1.00 90.19 88 ILE A CA 1
ATOM 721 C C . ILE A 1 88 ? -8.597 -9.039 3.521 1.00 90.19 88 ILE A C 1
ATOM 723 O O . ILE A 1 88 ? -8.280 -9.262 2.350 1.00 90.19 88 ILE A O 1
ATOM 727 N N . GLU A 1 89 ? -9.781 -9.380 4.021 1.00 90.00 89 GLU A N 1
ATOM 728 C CA . GLU A 1 89 ? -10.815 -10.067 3.249 1.00 90.00 89 GLU A CA 1
ATOM 729 C C . GLU A 1 89 ? -11.210 -9.259 2.003 1.00 90.00 89 GLU A C 1
ATOM 731 O O . GLU A 1 89 ? -11.128 -9.758 0.873 1.00 90.00 89 GLU A O 1
ATOM 736 N N . LYS A 1 90 ? -11.521 -7.968 2.170 1.00 90.06 90 LYS A N 1
ATOM 737 C CA . LYS A 1 90 ? -11.854 -7.062 1.058 1.00 90.06 90 LYS A CA 1
ATOM 738 C C . LYS A 1 90 ? -10.739 -6.968 0.015 1.00 90.06 90 LYS A C 1
ATOM 740 O O . LYS A 1 90 ? -11.019 -6.955 -1.188 1.00 90.06 90 LYS A O 1
ATOM 745 N N . LEU A 1 91 ? -9.477 -6.895 0.446 1.00 88.56 91 LEU A N 1
ATOM 746 C CA . LEU A 1 91 ? -8.327 -6.853 -0.460 1.00 88.56 91 LEU A CA 1
ATOM 747 C C . LEU A 1 91 ? -8.144 -8.176 -1.214 1.00 88.56 91 LEU A C 1
ATOM 749 O O . LEU A 1 91 ? -7.832 -8.146 -2.408 1.00 88.56 91 LEU A O 1
ATOM 753 N N . TYR A 1 92 ? -8.373 -9.321 -0.562 1.00 85.19 92 TYR A N 1
ATOM 754 C CA . TYR A 1 92 ? -8.328 -10.632 -1.211 1.00 85.19 92 TYR A CA 1
ATOM 755 C C . TYR A 1 92 ? -9.397 -10.780 -2.294 1.00 85.19 92 TYR A C 1
ATOM 757 O O . TYR A 1 92 ? -9.080 -11.288 -3.368 1.00 85.19 92 TYR A O 1
ATOM 765 N N . PHE A 1 93 ? -10.618 -10.291 -2.068 1.00 84.38 93 PHE A N 1
ATOM 766 C CA . PHE A 1 93 ? -11.678 -10.317 -3.084 1.00 84.38 93 PHE A CA 1
ATOM 767 C C . PHE A 1 93 ? -11.419 -9.366 -4.257 1.00 84.38 93 PHE A C 1
ATOM 769 O O . PHE A 1 93 ? -11.786 -9.664 -5.391 1.00 84.38 93 PHE A O 1
ATOM 776 N N . LYS A 1 94 ? -10.766 -8.224 -4.015 1.00 80.25 94 LYS A N 1
ATOM 777 C CA . LYS A 1 94 ? -10.447 -7.240 -5.065 1.00 80.25 94 LYS A CA 1
ATOM 778 C C . LYS A 1 94 ? -9.171 -7.565 -5.849 1.00 80.25 94 LYS A C 1
ATOM 780 O O . LYS A 1 94 ? -8.861 -6.846 -6.803 1.00 80.25 94 LYS A O 1
ATOM 785 N N . ARG A 1 95 ? -8.401 -8.591 -5.461 1.00 72.25 95 ARG A N 1
ATOM 786 C CA . ARG A 1 95 ? -7.086 -8.846 -6.065 1.00 72.25 95 ARG A CA 1
ATOM 787 C C . ARG A 1 95 ? -7.214 -9.366 -7.496 1.00 72.25 95 ARG A C 1
ATOM 789 O O . ARG A 1 95 ? -7.698 -10.465 -7.738 1.00 72.25 95 ARG A O 1
ATOM 796 N N . ILE A 1 96 ? -6.714 -8.584 -8.446 1.00 68.81 96 ILE A N 1
ATOM 797 C CA . ILE A 1 96 ? -6.478 -9.015 -9.826 1.00 68.81 96 ILE A CA 1
ATOM 798 C C . ILE A 1 96 ? -5.118 -8.451 -10.232 1.00 68.81 96 ILE A C 1
ATOM 800 O O . ILE A 1 96 ? -4.948 -7.233 -10.267 1.00 68.81 96 ILE A O 1
ATOM 804 N N . GLY A 1 97 ? -4.155 -9.335 -10.507 1.00 66.12 97 GLY A N 1
ATOM 805 C CA . GLY A 1 97 ? -2.826 -8.964 -11.005 1.00 66.12 97 GLY A CA 1
ATOM 806 C C . GLY A 1 97 ? -1.799 -8.515 -9.954 1.00 66.12 97 GLY A C 1
ATOM 807 O O . GLY A 1 97 ? -0.714 -8.101 -10.338 1.00 66.12 97 GLY A O 1
ATOM 808 N N . TRP A 1 98 ? -2.074 -8.607 -8.649 1.00 72.38 98 TRP A N 1
ATOM 809 C CA . TRP A 1 98 ? -1.108 -8.255 -7.593 1.00 72.38 98 TRP A CA 1
ATOM 810 C C . TRP A 1 98 ? -1.063 -9.281 -6.454 1.00 72.38 98 TRP A C 1
ATOM 812 O O . TRP A 1 98 ? -2.007 -10.055 -6.272 1.00 72.38 98 TRP A O 1
ATOM 822 N N . SER A 1 99 ? 0.006 -9.247 -5.649 1.00 75.38 99 SER A N 1
ATOM 823 C CA . SER A 1 99 ? 0.165 -10.104 -4.462 1.00 75.38 99 SER A CA 1
ATOM 824 C C . SER A 1 99 ? 0.183 -9.289 -3.169 1.00 75.38 99 SER A C 1
ATOM 826 O O . SER A 1 99 ? 0.778 -8.206 -3.112 1.00 75.38 99 SER A O 1
ATOM 828 N N . ILE A 1 100 ? -0.453 -9.845 -2.135 1.00 78.44 100 ILE A N 1
ATOM 829 C CA . ILE A 1 100 ? -0.560 -9.292 -0.780 1.00 78.44 100 ILE A CA 1
ATOM 830 C C . ILE A 1 100 ? 0.330 -10.120 0.151 1.00 78.44 100 ILE A C 1
ATOM 832 O O . ILE A 1 100 ? 0.274 -11.348 0.123 1.00 78.44 100 ILE A O 1
ATOM 836 N N . TYR A 1 101 ? 1.112 -9.449 0.995 1.00 78.00 101 TYR A N 1
ATOM 837 C CA . TYR A 1 101 ? 1.916 -10.066 2.049 1.00 78.00 101 TYR A CA 1
ATOM 838 C C . TYR A 1 101 ? 1.658 -9.348 3.375 1.00 78.00 101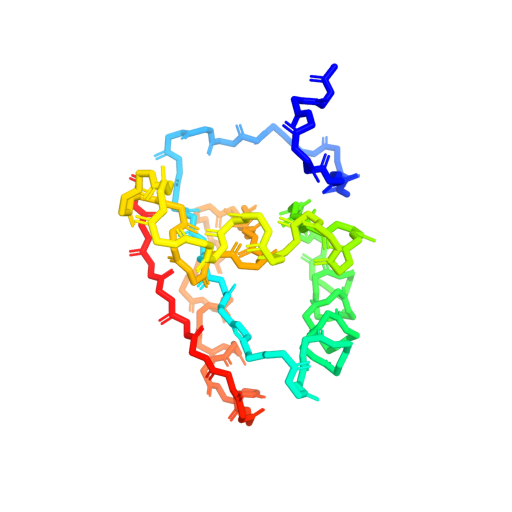 TYR A C 1
ATOM 840 O O . TYR A 1 101 ? 1.694 -8.120 3.440 1.00 78.00 101 TYR A O 1
ATOM 848 N N . ILE A 1 102 ? 1.410 -10.104 4.440 1.00 76.56 102 ILE A N 1
ATOM 849 C CA . ILE A 1 102 ? 1.129 -9.561 5.774 1.00 76.56 102 ILE A CA 1
ATOM 850 C C . ILE A 1 102 ? 2.402 -9.640 6.614 1.00 76.56 102 ILE A C 1
ATOM 852 O O . ILE A 1 102 ? 3.069 -10.674 6.636 1.00 76.56 102 ILE A O 1
ATOM 856 N N . VAL A 1 103 ? 2.743 -8.552 7.302 1.00 73.81 103 VAL A N 1
ATOM 857 C CA . VAL A 1 103 ? 3.873 -8.489 8.240 1.00 73.81 103 VAL A CA 1
ATOM 858 C C . VAL A 1 103 ? 3.401 -7.795 9.515 1.00 73.81 103 VAL A C 1
ATOM 860 O O . VAL A 1 103 ? 2.607 -6.861 9.442 1.00 73.81 103 VAL A O 1
ATOM 863 N N . ARG A 1 104 ? 3.873 -8.248 10.676 1.00 66.38 104 ARG A N 1
ATOM 864 C CA . ARG A 1 104 ? 3.667 -7.569 11.961 1.00 66.38 104 ARG A CA 1
ATOM 865 C C . ARG A 1 104 ? 4.827 -6.600 12.204 1.00 66.38 104 ARG A C 1
ATOM 867 O O . ARG A 1 104 ? 5.983 -7.063 12.115 1.00 66.38 104 ARG A O 1
#

pLDDT: mean 77.9, std 14.11, range [40.22, 94.44]